Protein AF-A0A977KBR1-F1 (afdb_monomer_lite)

Secondary structure (DSSP, 8-state):
----BEEEE-SSSEEEESSS-EEES-SS--TTGGG-SEEE-SS---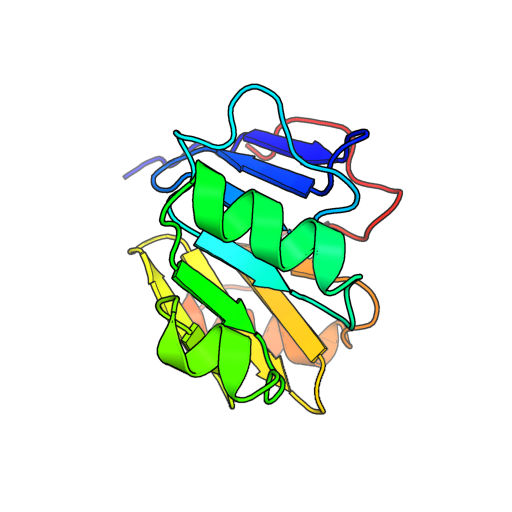HHHHHHHHHHH-PEEEESSPPPHHHHHHS-EEE-SSEEEEETTEEEEEETTEEEEEEEETTEEEEE-SS--HHHHHHHHHHHHSS--SEEE-TT--BS-B-

Radius of gyration: 14.27 Å; chains: 1; bounding box: 35×26×39 Å

Foldseek 3Di:
DAWWWDWDQDPQAIWIDTPFTEGEQGPAADPPLQRHQEYEYQADHDVVRVQVSCVNHLHEYEFCDDDDPVCVVPHHYDHAPAWDDPDPQWIWGHDPRGIKIWGAHPVGIEIEGAPDDQVVVQVVRCVNPVDGHPYYHYPPRGDGIDD

Sequence (147 aa):
MSTKWEVKEDKDGIRIRGSVDILVDPKRVPEDAYDLDFVVLTSRSDEKVLEKVLEASEATLITPSAVKRTIRKRYIVDTVEGIKGLSDDVWVIAKDGKLAIFLYTEEGPVAIADDFPEEMLEKASDYVYGEKLREVLKKGNIGGRVF

Organism: NCBI:txid940294

pLDDT: mean 89.18, std 9.86, range [49.0, 97.62]

Structure (mmCIF, N/CA/C/O backbone):
data_AF-A0A977KBR1-F1
#
_entry.id   AF-A0A977KBR1-F1
#
loop_
_atom_site.group_PDB
_atom_site.id
_atom_site.type_symbol
_atom_site.label_atom_id
_atom_site.label_alt_id
_atom_site.label_comp_id
_atom_site.label_asym_id
_atom_site.label_entity_id
_atom_site.label_seq_id
_atom_site.pdbx_PDB_ins_code
_atom_site.Cartn_x
_atom_site.Cartn_y
_atom_site.Cartn_z
_atom_site.occupancy
_atom_site.B_iso_or_equiv
_atom_site.auth_seq_id
_atom_site.auth_comp_id
_atom_site.auth_asym_id
_atom_site.auth_atom_id
_atom_site.pdbx_PDB_model_num
ATOM 1 N N . MET A 1 1 ? -3.848 -8.043 -19.197 1.00 49.00 1 MET A N 1
ATOM 2 C CA . MET A 1 1 ? -4.875 -7.019 -19.486 1.00 49.00 1 MET A CA 1
ATOM 3 C C . MET A 1 1 ? -4.241 -5.668 -19.185 1.00 49.00 1 MET A C 1
ATOM 5 O O . MET A 1 1 ? -3.275 -5.639 -18.443 1.00 49.00 1 MET A O 1
ATOM 9 N N . SER A 1 2 ? -4.707 -4.599 -19.823 1.00 51.84 2 SER A N 1
ATOM 10 C CA . SER A 1 2 ? -4.242 -3.222 -19.617 1.00 51.84 2 SER A CA 1
ATOM 11 C C . SER A 1 2 ? -4.875 -2.659 -18.345 1.00 51.84 2 SER A C 1
ATOM 13 O O . SER A 1 2 ? -6.079 -2.390 -18.361 1.00 51.84 2 SER A O 1
ATOM 15 N N . THR A 1 3 ? -4.125 -2.521 -17.251 1.00 67.38 3 THR A N 1
ATOM 16 C CA . THR A 1 3 ? -4.665 -1.946 -16.008 1.00 67.38 3 THR A CA 1
ATOM 17 C C . THR A 1 3 ? -4.153 -0.525 -15.853 1.00 67.38 3 THR A C 1
ATOM 19 O O . THR A 1 3 ? -2.961 -0.289 -15.685 1.00 67.38 3 THR A O 1
ATOM 22 N N . LYS A 1 4 ? -5.073 0.439 -15.948 1.00 80.25 4 LYS A N 1
ATOM 23 C CA . LYS A 1 4 ? -4.777 1.855 -15.718 1.00 80.25 4 LYS A CA 1
ATOM 24 C C . LYS A 1 4 ? -4.962 2.163 -14.245 1.00 80.25 4 LYS A C 1
ATOM 26 O O . LYS A 1 4 ? -6.042 1.915 -13.709 1.00 80.25 4 LYS A O 1
ATOM 31 N N . TRP A 1 5 ? -3.943 2.755 -13.637 1.00 89.56 5 TRP A N 1
ATOM 32 C CA . TRP A 1 5 ? -3.962 3.124 -12.231 1.00 89.56 5 TRP A CA 1
ATOM 33 C C . TRP A 1 5 ? -4.142 4.631 -12.063 1.00 89.56 5 TRP A C 1
ATOM 35 O O . TRP A 1 5 ? -3.393 5.454 -12.595 1.00 89.56 5 TRP A O 1
ATOM 45 N N . GLU A 1 6 ? -5.136 5.025 -11.275 1.00 90.50 6 GLU A N 1
ATOM 46 C CA . GLU A 1 6 ? -5.192 6.384 -10.751 1.00 90.50 6 GLU A CA 1
ATOM 47 C C . GLU A 1 6 ? -4.502 6.409 -9.390 1.00 90.50 6 GLU A C 1
ATOM 49 O O . GLU A 1 6 ? -5.044 5.906 -8.409 1.00 90.50 6 GLU A O 1
ATOM 54 N N . VAL A 1 7 ? -3.306 6.997 -9.335 1.00 91.25 7 VAL A N 1
ATOM 55 C CA . VAL A 1 7 ? -2.565 7.207 -8.088 1.00 91.25 7 VAL A CA 1
ATOM 56 C C . VAL A 1 7 ? -2.577 8.691 -7.752 1.00 91.25 7 VAL A C 1
ATOM 58 O O . VAL A 1 7 ? -2.192 9.533 -8.562 1.00 91.25 7 VAL A O 1
ATOM 61 N N . LYS A 1 8 ? -3.039 9.037 -6.554 1.00 90.62 8 LYS A N 1
ATOM 62 C CA . LYS A 1 8 ? -3.170 10.430 -6.131 1.00 90.62 8 LYS A CA 1
ATOM 63 C C . LYS A 1 8 ? -2.879 10.565 -4.651 1.00 90.62 8 LYS A C 1
ATOM 65 O O . LYS A 1 8 ? -3.568 9.969 -3.830 1.00 90.62 8 LYS A O 1
ATOM 70 N N . GLU A 1 9 ? -1.899 11.391 -4.300 1.00 90.06 9 GLU A N 1
ATOM 71 C CA . GLU A 1 9 ? -1.780 11.851 -2.922 1.00 90.06 9 GLU A CA 1
ATOM 72 C C . GLU A 1 9 ? -2.751 13.001 -2.687 1.00 90.06 9 GLU A C 1
ATOM 74 O O . GLU A 1 9 ? -2.837 13.965 -3.454 1.00 90.06 9 GLU A O 1
ATOM 79 N N . ASP A 1 10 ? -3.510 12.882 -1.611 1.00 89.00 10 ASP A N 1
ATOM 80 C CA . ASP A 1 10 ? -4.429 13.902 -1.186 1.00 89.00 10 ASP A CA 1
ATOM 81 C C . ASP A 1 10 ? -4.378 14.101 0.328 1.00 89.00 10 ASP A C 1
ATOM 83 O O . ASP A 1 10 ? -3.445 13.770 1.068 1.00 89.00 10 ASP A O 1
ATOM 87 N N . LYS A 1 11 ? -5.424 14.770 0.767 1.00 89.88 11 LYS A N 1
ATOM 88 C CA . LYS A 1 11 ? -5.638 15.248 2.103 1.00 89.88 11 LYS A CA 1
ATOM 89 C C . LYS A 1 11 ? -5.930 14.059 3.063 1.00 89.88 11 LYS A C 1
ATOM 91 O O . LYS A 1 11 ? -5.801 14.239 4.278 1.00 89.88 11 LYS A O 1
ATOM 96 N N . ASP A 1 12 ? -6.328 12.896 2.544 1.00 91.56 12 ASP A N 1
ATOM 97 C CA . ASP A 1 12 ? -6.708 11.674 3.261 1.00 91.56 12 ASP A CA 1
ATOM 98 C C . ASP A 1 12 ? -5.594 10.626 3.284 1.00 91.56 12 ASP A C 1
ATOM 100 O O . ASP A 1 12 ? -5.540 9.853 4.234 1.00 91.56 12 ASP A O 1
ATOM 104 N N . GLY A 1 13 ? -4.689 10.622 2.307 1.00 92.31 13 GLY A N 1
ATOM 105 C CA . GLY A 1 13 ? -3.579 9.669 2.191 1.00 92.31 13 GLY A CA 1
ATOM 106 C C . GLY A 1 13 ? -3.102 9.580 0.742 1.00 92.31 13 GLY A C 1
ATOM 107 O O . GLY A 1 13 ? -3.233 10.549 -0.002 1.00 92.31 13 GLY A O 1
ATOM 108 N N . ILE A 1 14 ? -2.569 8.430 0.323 1.00 93.00 14 ILE A N 1
ATOM 109 C CA . ILE A 1 14 ? -2.415 8.129 -1.111 1.00 93.00 14 ILE A CA 1
ATOM 110 C C . ILE A 1 14 ? -3.552 7.205 -1.523 1.00 93.00 14 ILE A C 1
ATOM 112 O O . ILE A 1 14 ? -3.732 6.138 -0.939 1.00 93.00 14 ILE A O 1
ATOM 116 N N . ARG A 1 15 ? -4.309 7.612 -2.535 1.00 93.56 15 ARG A N 1
ATOM 117 C CA . ARG A 1 15 ? -5.331 6.798 -3.184 1.00 93.56 15 ARG A CA 1
ATOM 118 C C . ARG A 1 15 ? -4.744 6.111 -4.396 1.00 93.56 15 ARG A C 1
ATOM 120 O O . ARG A 1 15 ? -4.084 6.764 -5.200 1.00 93.56 15 ARG A O 1
ATOM 127 N N . ILE A 1 16 ? -5.017 4.822 -4.518 1.00 93.62 16 ILE A N 1
ATOM 128 C CA . ILE A 1 16 ? -4.728 4.023 -5.703 1.00 93.62 16 ILE A CA 1
ATOM 129 C C . ILE A 1 16 ? -6.057 3.408 -6.125 1.00 93.62 16 ILE A C 1
ATOM 131 O O . ILE A 1 16 ? -6.676 2.719 -5.317 1.00 93.62 16 ILE A O 1
ATOM 135 N N . ARG A 1 17 ? -6.500 3.683 -7.352 1.00 92.50 17 ARG A N 1
ATOM 136 C CA . ARG A 1 17 ? -7.722 3.107 -7.929 1.00 92.50 17 ARG A CA 1
ATOM 137 C C . ARG A 1 17 ? -7.418 2.371 -9.218 1.00 92.50 17 ARG A C 1
ATOM 139 O O . ARG A 1 17 ? -6.690 2.899 -10.064 1.00 92.50 17 ARG A O 1
ATOM 146 N N . GLY A 1 18 ? -7.993 1.186 -9.371 1.00 91.00 18 GLY A N 1
ATOM 147 C CA . GLY A 1 18 ? -7.780 0.329 -10.535 1.00 91.00 18 GLY A CA 1
ATOM 148 C C . GLY A 1 18 ? -8.541 -0.983 -10.406 1.00 91.00 18 GLY A C 1
ATOM 149 O O . GLY A 1 18 ? -9.762 -0.973 -10.300 1.00 91.00 18 GLY A O 1
ATOM 150 N N . SER A 1 19 ? -7.830 -2.115 -10.441 1.00 89.38 19 SER A N 1
ATOM 151 C CA . SER A 1 19 ? -8.452 -3.430 -10.214 1.00 89.38 19 SER A CA 1
ATOM 152 C C . SER A 1 19 ? -8.873 -3.652 -8.760 1.00 89.38 19 SER A C 1
ATOM 154 O O . SER A 1 19 ? -9.741 -4.482 -8.504 1.00 89.38 19 SER A O 1
ATOM 156 N N . VAL A 1 20 ? -8.260 -2.906 -7.840 1.00 93.62 20 VAL A N 1
ATOM 157 C CA . VAL A 1 20 ? -8.611 -2.804 -6.422 1.00 93.62 20 VAL A CA 1
ATOM 158 C C . VAL A 1 20 ? -8.422 -1.358 -5.968 1.00 93.62 20 VAL A C 1
ATOM 160 O O . VAL A 1 20 ? -7.564 -0.645 -6.502 1.00 93.62 20 VAL A O 1
ATOM 163 N N . ASP A 1 21 ? -9.184 -0.942 -4.965 1.00 94.88 21 ASP A N 1
ATOM 164 C CA . ASP A 1 21 ? -9.135 0.398 -4.393 1.00 94.88 21 ASP A CA 1
ATOM 165 C C . ASP A 1 21 ? -8.385 0.390 -3.056 1.00 94.88 21 ASP A C 1
ATOM 167 O O . ASP A 1 21 ? -8.739 -0.300 -2.094 1.00 94.88 21 ASP A O 1
ATOM 171 N N . ILE A 1 22 ? -7.305 1.172 -2.994 1.00 96.00 22 ILE A N 1
ATOM 172 C CA . ILE A 1 22 ? -6.355 1.166 -1.881 1.00 96.00 22 ILE A CA 1
ATOM 173 C C . ILE A 1 22 ? -6.208 2.570 -1.305 1.00 96.00 22 ILE A C 1
ATOM 175 O O . ILE A 1 22 ? -5.975 3.545 -2.028 1.00 96.00 22 ILE A O 1
ATOM 179 N N . LEU A 1 23 ? -6.266 2.662 0.023 1.00 96.06 23 LEU A N 1
ATOM 180 C CA . LEU A 1 23 ? -5.846 3.845 0.768 1.00 96.06 23 LEU A CA 1
ATOM 181 C C . LEU A 1 23 ? -4.553 3.561 1.528 1.00 96.06 23 LEU A C 1
ATOM 183 O O . LEU A 1 23 ? -4.508 2.720 2.426 1.00 96.06 23 LEU A O 1
ATOM 187 N N . VAL A 1 24 ? -3.507 4.304 1.189 1.00 94.44 24 VAL A N 1
ATOM 188 C CA . VAL A 1 24 ? -2.184 4.191 1.798 1.00 94.44 24 VAL A CA 1
ATOM 189 C C . VAL A 1 24 ? -1.991 5.282 2.847 1.00 94.44 24 VAL A C 1
ATOM 191 O O . VAL A 1 24 ? -2.194 6.465 2.565 1.00 94.44 24 VAL A O 1
ATOM 194 N N . ASP A 1 25 ? -1.574 4.870 4.044 1.00 92.75 25 ASP A N 1
ATOM 195 C CA . ASP A 1 25 ? -1.290 5.704 5.218 1.00 92.75 25 ASP A CA 1
ATOM 196 C C . ASP A 1 25 ? -2.354 6.781 5.476 1.00 92.75 25 ASP A C 1
ATOM 198 O O . ASP A 1 25 ? -2.089 7.980 5.315 1.00 92.75 25 ASP A O 1
ATOM 202 N N . PRO A 1 26 ? -3.567 6.368 5.896 1.00 94.25 26 PRO A N 1
ATOM 203 C CA . PRO A 1 26 ? -4.675 7.282 6.110 1.00 94.25 26 PRO A CA 1
ATOM 204 C C . PRO A 1 26 ? -4.332 8.353 7.154 1.00 94.25 26 PRO A C 1
ATOM 206 O O . PRO A 1 26 ? -3.929 8.053 8.281 1.00 94.25 26 PRO A O 1
ATOM 209 N N . LYS A 1 27 ? -4.538 9.616 6.774 1.00 93.19 27 LYS A N 1
ATOM 210 C CA . LYS A 1 27 ? -4.365 10.826 7.593 1.00 93.19 27 LYS A CA 1
ATOM 211 C C . LYS A 1 27 ? -5.700 11.341 8.149 1.00 93.19 27 LYS A C 1
ATOM 213 O O . LYS A 1 27 ? -5.714 12.031 9.167 1.00 93.19 27 LYS A O 1
ATOM 218 N N . ARG A 1 28 ? -6.828 10.997 7.513 1.00 94.00 28 ARG A N 1
ATOM 219 C CA . ARG A 1 28 ? -8.194 11.212 8.026 1.00 94.00 28 ARG A CA 1
ATOM 220 C C . ARG A 1 28 ? -9.145 10.134 7.496 1.00 94.00 28 ARG A C 1
ATOM 222 O O . ARG A 1 28 ? -8.750 9.318 6.675 1.00 94.00 28 ARG A O 1
ATOM 229 N N . VAL A 1 29 ? -10.398 10.171 7.951 1.00 92.75 29 VAL A N 1
ATOM 230 C CA . VAL A 1 29 ? -11.474 9.340 7.393 1.00 92.75 29 VAL A CA 1
ATOM 231 C C . VAL A 1 29 ? -11.994 9.992 6.113 1.00 92.75 29 VAL A C 1
ATOM 233 O O . VAL A 1 29 ? -12.475 11.128 6.193 1.00 92.75 29 VAL A O 1
ATOM 236 N N . PRO A 1 30 ? -11.884 9.326 4.958 1.00 90.94 30 PRO A N 1
ATOM 237 C CA . PRO A 1 30 ? -12.426 9.862 3.727 1.00 90.94 30 PRO A CA 1
ATOM 238 C C . PRO A 1 30 ? -13.951 9.776 3.666 1.00 90.94 30 PRO A C 1
ATOM 240 O O . PRO A 1 30 ? -14.567 8.939 4.323 1.00 90.94 30 PRO A O 1
ATOM 243 N N . GLU A 1 31 ? -14.558 10.638 2.851 1.00 88.44 31 GLU A N 1
ATOM 244 C CA . GLU A 1 31 ? -16.016 10.674 2.650 1.00 88.44 31 GLU A CA 1
ATOM 245 C C . GLU A 1 31 ? -16.531 9.430 1.903 1.00 88.44 31 GLU A C 1
ATOM 247 O O . GLU A 1 31 ? -17.654 8.990 2.129 1.00 88.44 31 GLU A O 1
ATOM 252 N N . ASP A 1 32 ? -15.683 8.834 1.067 1.00 87.12 32 ASP A N 1
ATOM 253 C CA . ASP A 1 32 ? -15.919 7.633 0.262 1.00 87.12 32 ASP A CA 1
ATOM 254 C C . ASP A 1 32 ? -15.131 6.422 0.794 1.00 87.12 32 ASP A C 1
ATOM 256 O O . ASP A 1 32 ? -14.567 5.633 0.041 1.00 87.12 32 ASP A O 1
ATOM 260 N N . ALA A 1 33 ? -15.040 6.284 2.121 1.00 86.31 33 ALA A N 1
ATOM 261 C CA . ALA A 1 33 ? -14.329 5.162 2.737 1.00 86.31 33 ALA A CA 1
ATOM 262 C C . ALA A 1 33 ? -14.914 3.790 2.357 1.00 86.31 33 ALA A C 1
ATOM 264 O O . ALA A 1 33 ? -14.178 2.815 2.348 1.00 86.31 33 ALA A O 1
ATOM 265 N N . TYR A 1 34 ? -16.206 3.720 2.033 1.00 86.88 34 TYR A N 1
ATOM 266 C CA . TYR A 1 34 ? -16.933 2.477 1.762 1.00 86.88 34 TYR A CA 1
ATOM 267 C C . TYR A 1 34 ? -16.484 1.734 0.492 1.00 86.88 34 TYR A C 1
ATOM 269 O O . TYR A 1 34 ? -16.801 0.559 0.355 1.00 86.88 34 TYR A O 1
ATOM 277 N N . ASP A 1 35 ? -15.744 2.386 -0.409 1.00 90.44 35 ASP A N 1
ATOM 278 C CA . ASP A 1 35 ? -15.279 1.790 -1.671 1.00 90.44 35 ASP A CA 1
ATOM 279 C C . ASP A 1 35 ? -13.875 1.155 -1.566 1.00 90.44 35 ASP A C 1
ATOM 281 O O . ASP A 1 35 ? -13.274 0.810 -2.574 1.00 90.44 35 ASP A O 1
ATOM 285 N N . LEU A 1 36 ? -13.293 1.039 -0.367 1.00 95.62 36 LEU A N 1
ATOM 286 C CA . LEU A 1 36 ? -11.919 0.552 -0.199 1.00 95.62 36 LEU A CA 1
ATOM 287 C C . LEU A 1 36 ? -11.844 -0.972 -0.039 1.00 95.62 36 LEU A C 1
ATOM 289 O O . LEU A 1 36 ? -12.398 -1.522 0.908 1.00 95.62 36 LEU A O 1
ATOM 293 N N . ASP A 1 37 ? -11.029 -1.630 -0.865 1.00 96.62 37 ASP A N 1
ATOM 294 C CA . ASP A 1 37 ? -10.669 -3.043 -0.686 1.00 96.62 37 ASP A CA 1
ATOM 295 C C . ASP A 1 37 ? -9.570 -3.205 0.374 1.00 96.62 37 ASP A C 1
ATOM 297 O O . ASP A 1 37 ? -9.611 -4.094 1.237 1.00 96.62 37 ASP A O 1
ATOM 301 N N . PHE A 1 38 ? -8.571 -2.316 0.324 1.00 97.62 38 PHE A N 1
ATOM 302 C CA . PHE A 1 38 ? -7.391 -2.383 1.179 1.00 97.62 38 PHE A CA 1
ATOM 303 C C . PHE A 1 38 ? -7.052 -1.041 1.824 1.00 97.62 38 PHE A C 1
ATOM 305 O O . PHE A 1 38 ? -7.056 0.022 1.200 1.00 97.62 38 PHE A O 1
ATOM 312 N N . VAL A 1 39 ? -6.628 -1.114 3.082 1.00 96.94 39 VAL A N 1
ATOM 313 C CA . VAL A 1 39 ? -5.910 -0.029 3.753 1.00 96.94 39 VAL A CA 1
ATOM 314 C C . VAL A 1 39 ? -4.483 -0.495 3.973 1.00 96.94 39 VAL A C 1
ATOM 316 O O . VAL A 1 39 ? -4.255 -1.490 4.657 1.00 96.94 39 VAL A O 1
ATOM 319 N N . VAL A 1 40 ? -3.512 0.213 3.405 1.00 95.75 40 VAL A N 1
ATOM 320 C CA . VAL A 1 40 ? -2.095 -0.155 3.488 1.00 95.75 40 VAL A CA 1
ATOM 321 C C . VAL A 1 40 ? -1.357 0.832 4.379 1.00 95.75 40 VAL A C 1
ATOM 323 O O . VAL A 1 40 ? -1.467 2.044 4.211 1.00 95.75 40 VAL A O 1
ATOM 326 N N . LEU A 1 41 ? -0.563 0.321 5.313 1.00 92.31 41 LEU A N 1
ATOM 327 C CA . LEU A 1 41 ? 0.349 1.133 6.113 1.00 92.31 41 LEU A CA 1
ATOM 328 C C . LEU A 1 41 ? 1.781 0.922 5.631 1.00 92.31 41 LEU A C 1
ATOM 330 O O . LEU A 1 41 ? 2.324 -0.168 5.818 1.00 92.31 41 LEU A O 1
ATOM 334 N N . THR A 1 42 ? 2.413 1.943 5.044 1.00 86.88 42 THR A N 1
ATOM 335 C CA . THR A 1 42 ? 3.849 1.869 4.714 1.00 86.88 42 THR A CA 1
ATOM 336 C C . THR A 1 42 ? 4.722 2.218 5.911 1.00 86.88 42 THR A C 1
ATOM 338 O O . THR A 1 42 ? 5.908 1.882 5.930 1.00 86.88 42 THR A O 1
ATOM 341 N N . SER A 1 43 ? 4.149 2.895 6.909 1.00 76.31 43 SER A N 1
ATOM 342 C CA . SER A 1 43 ? 4.798 3.224 8.175 1.00 76.31 43 SER A CA 1
ATOM 343 C C . SER A 1 43 ? 3.777 3.296 9.321 1.00 76.31 43 SER A C 1
ATOM 345 O O . SER A 1 43 ? 2.664 2.777 9.236 1.00 76.31 43 SER A O 1
ATOM 347 N N . ARG A 1 44 ? 4.168 3.867 10.466 1.00 77.31 44 ARG A N 1
ATOM 348 C CA . ARG A 1 44 ? 3.299 3.954 11.646 1.00 77.31 44 ARG A CA 1
ATOM 349 C C . ARG A 1 44 ? 2.204 5.009 11.424 1.00 77.31 44 ARG A C 1
ATOM 351 O O . ARG A 1 44 ? 2.519 6.147 11.099 1.00 77.31 44 ARG A O 1
ATOM 358 N N . SER A 1 45 ? 0.945 4.646 11.669 1.00 81.56 45 SER A N 1
ATOM 359 C CA . SER A 1 45 ? -0.236 5.512 11.498 1.00 81.56 45 SER A CA 1
ATOM 360 C C . SER A 1 45 ? -0.901 5.883 12.837 1.00 81.56 45 SER A C 1
ATOM 362 O O . SER A 1 45 ? -0.641 5.253 13.868 1.00 81.56 45 SER A O 1
ATOM 364 N N . ASP A 1 46 ? -1.751 6.918 12.825 1.00 87.50 46 ASP A N 1
ATOM 365 C CA . ASP A 1 46 ? -2.664 7.240 13.926 1.00 87.50 46 ASP A CA 1
ATOM 366 C C . ASP A 1 46 ? -3.770 6.177 14.012 1.00 87.50 46 ASP A C 1
ATOM 368 O O . ASP A 1 46 ? -4.661 6.084 13.166 1.00 87.50 46 ASP A O 1
ATOM 372 N N . GLU A 1 47 ? -3.734 5.388 15.083 1.00 88.75 47 GLU A N 1
ATOM 373 C CA . GLU A 1 47 ? -4.673 4.291 15.308 1.00 88.75 47 GLU A CA 1
ATOM 374 C C . GLU A 1 47 ? -6.142 4.728 15.359 1.00 88.75 47 GLU A C 1
ATOM 376 O O . GLU A 1 47 ? -7.007 3.941 14.986 1.00 88.75 47 GLU A O 1
ATOM 381 N N . LYS A 1 48 ? -6.450 5.958 15.798 1.00 91.94 48 LYS A N 1
ATOM 382 C CA . LYS A 1 48 ? -7.840 6.441 15.838 1.00 91.94 48 LYS A CA 1
ATOM 383 C C . LYS A 1 48 ? -8.383 6.695 14.441 1.00 91.94 48 LYS A C 1
ATOM 385 O O . LYS A 1 48 ? -9.566 6.470 14.199 1.00 91.94 48 LYS A O 1
ATOM 390 N N . VAL A 1 49 ? -7.543 7.214 13.548 1.00 93.94 49 VAL A N 1
ATOM 391 C CA . VAL A 1 49 ? -7.914 7.415 12.145 1.00 93.94 49 VAL A CA 1
ATOM 392 C C . VAL A 1 49 ? -8.061 6.059 11.473 1.00 93.94 49 VAL A C 1
ATOM 394 O O . VAL A 1 49 ? -9.094 5.800 10.864 1.00 93.94 49 VAL A O 1
ATOM 397 N N . LEU A 1 50 ? -7.074 5.183 11.659 1.00 94.75 50 LEU A N 1
ATOM 398 C CA . LEU A 1 50 ? -7.080 3.834 11.110 1.00 94.75 50 LEU A CA 1
ATOM 399 C C . LEU A 1 50 ? -8.338 3.050 11.505 1.00 94.75 50 LEU A C 1
ATOM 401 O O . LEU A 1 50 ? -9.000 2.500 10.634 1.00 94.75 50 LEU A O 1
ATOM 405 N N . GLU A 1 51 ? -8.693 3.026 12.794 1.00 94.94 51 GLU A N 1
ATOM 406 C CA . GLU A 1 51 ? -9.870 2.293 13.279 1.00 94.94 51 GLU A CA 1
ATOM 407 C C . GLU A 1 51 ? -11.162 2.800 12.625 1.00 94.94 51 GLU A C 1
ATOM 409 O O . GLU A 1 51 ? -11.963 1.997 12.161 1.00 94.94 51 GLU A O 1
ATOM 414 N N . LYS A 1 52 ? -11.329 4.122 12.496 1.00 95.19 52 LYS A N 1
ATOM 415 C CA . LYS A 1 52 ? -12.510 4.705 11.842 1.00 95.19 52 LYS A CA 1
ATOM 416 C C . LYS A 1 52 ? -12.570 4.430 10.342 1.00 95.19 52 LYS A C 1
ATOM 418 O O . LYS A 1 52 ? -13.657 4.246 9.808 1.00 95.19 52 LYS A O 1
ATOM 423 N N . VAL A 1 53 ? -11.426 4.434 9.655 1.00 96.06 53 VAL A N 1
ATOM 424 C CA . VAL A 1 53 ? -11.370 4.081 8.229 1.00 96.06 53 VAL A CA 1
ATOM 425 C C . VAL A 1 53 ? -11.767 2.621 8.045 1.00 96.06 53 VAL A C 1
ATOM 427 O O . VAL A 1 53 ? -12.613 2.335 7.206 1.00 96.06 53 VAL A O 1
ATOM 430 N N . LEU A 1 54 ? -11.210 1.707 8.844 1.00 96.19 54 LEU A N 1
ATOM 431 C CA . LEU A 1 54 ? -11.535 0.279 8.770 1.00 96.19 54 LEU A CA 1
ATOM 432 C C . LEU A 1 54 ? -12.996 -0.004 9.136 1.00 96.19 54 LEU A C 1
ATOM 434 O O . LEU A 1 54 ? -13.626 -0.850 8.516 1.00 96.19 54 LEU A O 1
ATOM 438 N N . GLU A 1 55 ? -13.552 0.721 10.107 1.00 95.25 55 GLU A N 1
ATOM 439 C CA . GLU A 1 55 ? -14.974 0.635 10.461 1.00 95.25 55 GLU A CA 1
ATOM 440 C C . GLU A 1 55 ? -15.890 1.098 9.324 1.00 95.25 55 GLU A C 1
ATOM 442 O O . GLU A 1 55 ? -16.919 0.477 9.090 1.00 95.25 55 GLU A O 1
ATOM 447 N N . ALA A 1 56 ? -15.525 2.167 8.614 1.00 94.69 56 ALA A N 1
ATOM 448 C CA . ALA A 1 56 ? -16.340 2.709 7.529 1.00 94.69 56 ALA A CA 1
ATOM 449 C C . ALA A 1 56 ? -16.203 1.940 6.204 1.00 94.69 56 ALA A C 1
ATOM 451 O O . ALA A 1 56 ? -17.118 1.985 5.387 1.00 94.69 56 ALA A O 1
ATOM 452 N N . SER A 1 57 ? -15.055 1.297 5.978 1.00 95.50 57 SER A N 1
ATOM 453 C CA . SER A 1 57 ? -14.724 0.617 4.718 1.00 95.50 57 SER A CA 1
ATOM 454 C C . SER A 1 57 ? -14.947 -0.889 4.734 1.00 95.50 57 SER A C 1
ATOM 456 O O . SER A 1 57 ? -15.109 -1.481 3.679 1.00 95.50 57 SER A O 1
ATOM 458 N N . GLU A 1 58 ? -14.866 -1.522 5.908 1.00 93.00 58 GLU A N 1
ATOM 459 C CA . GLU A 1 58 ? -14.695 -2.978 6.038 1.00 93.00 58 GLU A CA 1
ATOM 460 C C . GLU A 1 58 ? -13.458 -3.533 5.290 1.00 93.00 58 GLU A C 1
ATOM 462 O O . GLU A 1 58 ? -13.309 -4.746 5.132 1.00 93.00 58 GLU A O 1
ATOM 467 N N . ALA A 1 59 ? -12.529 -2.656 4.889 1.00 96.69 59 ALA A N 1
ATOM 468 C CA . ALA A 1 59 ? -11.336 -3.004 4.129 1.00 96.69 59 ALA A CA 1
ATOM 469 C C . ALA A 1 59 ? -10.387 -3.921 4.912 1.00 96.69 59 ALA A C 1
ATOM 471 O O . ALA A 1 59 ? -10.295 -3.885 6.147 1.00 96.69 59 ALA A O 1
ATOM 472 N N . THR A 1 60 ? -9.578 -4.683 4.177 1.00 97.19 60 THR A N 1
ATOM 473 C CA . THR A 1 60 ? -8.485 -5.451 4.781 1.00 97.19 60 THR A CA 1
ATOM 474 C C . THR A 1 60 ? -7.294 -4.541 5.074 1.00 97.19 60 THR A C 1
ATOM 476 O O . THR A 1 60 ? -6.776 -3.853 4.193 1.00 97.19 60 THR A O 1
ATOM 479 N N . LEU A 1 61 ? -6.813 -4.561 6.319 1.00 97.25 61 LEU A N 1
ATOM 480 C CA . LEU A 1 61 ? -5.601 -3.846 6.711 1.00 97.25 61 LEU A CA 1
ATOM 481 C C . LEU A 1 61 ? -4.352 -4.641 6.318 1.00 97.25 61 LEU A C 1
ATOM 483 O O . LEU A 1 61 ? -4.116 -5.716 6.865 1.00 97.25 61 LEU A O 1
ATOM 487 N N . ILE A 1 62 ? -3.502 -4.066 5.474 1.00 96.75 62 ILE A N 1
ATOM 488 C CA . ILE A 1 62 ? -2.186 -4.594 5.103 1.00 96.75 62 ILE A CA 1
ATOM 489 C C . ILE A 1 62 ? -1.098 -3.784 5.809 1.00 96.75 62 ILE A C 1
A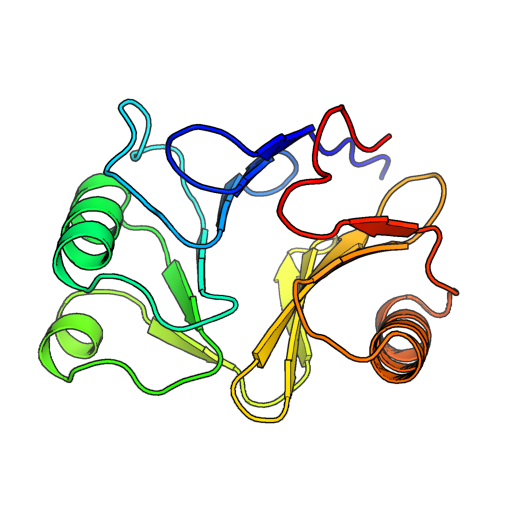TOM 491 O O . ILE A 1 62 ? -1.042 -2.556 5.705 1.00 96.75 62 ILE A O 1
ATOM 495 N N . THR A 1 63 ? -0.207 -4.446 6.544 1.00 94.56 63 THR A N 1
ATOM 496 C CA . THR A 1 63 ? 0.820 -3.742 7.326 1.00 94.56 63 THR A CA 1
ATOM 497 C C . THR A 1 63 ? 2.088 -4.578 7.524 1.00 94.56 63 THR A C 1
ATOM 499 O O . THR A 1 63 ? 1.993 -5.789 7.713 1.00 94.56 63 THR A O 1
ATOM 502 N N . PRO A 1 64 ? 3.288 -3.965 7.542 1.00 90.81 64 PRO A N 1
ATOM 503 C CA . PRO A 1 64 ? 4.535 -4.668 7.847 1.00 90.81 64 PRO A CA 1
ATOM 504 C C . PRO A 1 64 ? 4.743 -4.901 9.351 1.00 90.81 64 PRO A C 1
ATOM 506 O O . PRO A 1 64 ? 5.782 -5.411 9.762 1.00 90.81 64 PRO A O 1
ATOM 509 N N . SER A 1 65 ? 3.824 -4.440 10.206 1.00 87.31 65 SER A N 1
ATOM 510 C CA . SER A 1 65 ? 4.008 -4.408 11.658 1.00 87.31 65 SER A CA 1
ATOM 511 C C . SER A 1 65 ? 2.809 -4.974 12.406 1.00 87.31 65 SER A C 1
ATOM 513 O O . SER A 1 65 ? 1.661 -4.867 11.982 1.00 87.31 65 SER A O 1
ATOM 515 N N . ALA A 1 66 ? 3.062 -5.543 13.584 1.00 83.81 66 ALA A N 1
ATOM 516 C CA . ALA A 1 66 ? 1.985 -5.958 14.469 1.00 83.81 66 ALA A CA 1
ATOM 517 C C . ALA A 1 66 ? 1.166 -4.741 14.935 1.00 83.81 66 ALA A C 1
ATOM 519 O O . ALA A 1 66 ? 1.716 -3.758 15.432 1.00 83.81 66 ALA A O 1
ATOM 520 N N . VAL A 1 67 ? -0.160 -4.837 14.834 1.00 85.88 67 VAL A N 1
ATOM 521 C CA . VAL A 1 67 ? -1.096 -3.828 15.356 1.00 85.88 67 VAL A CA 1
ATOM 522 C C . VAL A 1 67 ? -1.707 -4.275 16.681 1.00 85.88 67 VAL A C 1
ATOM 524 O O . VAL A 1 67 ? -1.637 -5.449 17.064 1.00 85.88 67 VAL A O 1
ATOM 527 N N . LYS A 1 68 ? -2.327 -3.334 17.405 1.00 87.31 68 LYS A N 1
ATOM 528 C CA . LYS A 1 68 ? -2.970 -3.620 18.692 1.00 87.31 68 LYS A CA 1
ATOM 529 C C . LYS A 1 68 ? -3.971 -4.768 18.586 1.00 87.31 68 LYS A C 1
ATOM 531 O O . LYS A 1 68 ? -4.730 -4.890 17.625 1.00 87.31 68 LYS A O 1
ATOM 536 N N . ARG A 1 69 ? -4.040 -5.561 19.660 1.00 87.81 69 ARG A N 1
ATOM 537 C CA . ARG A 1 69 ? -4.956 -6.707 19.781 1.00 87.81 69 ARG A CA 1
ATOM 538 C C . ARG A 1 69 ? -6.418 -6.331 19.525 1.00 87.81 69 ARG A C 1
ATOM 540 O O . ARG A 1 69 ? -7.156 -7.160 19.012 1.00 87.81 69 ARG A O 1
ATOM 547 N N . THR A 1 70 ? -6.835 -5.116 19.882 1.00 89.94 70 THR A N 1
ATOM 548 C CA . THR A 1 70 ? -8.200 -4.626 19.639 1.00 89.94 70 THR A CA 1
ATOM 549 C C . THR A 1 70 ? -8.513 -4.538 18.148 1.00 89.94 70 THR A C 1
ATOM 551 O O . THR A 1 70 ? -9.539 -5.064 17.734 1.00 89.94 70 THR A O 1
ATOM 554 N N . ILE A 1 71 ? -7.602 -3.976 17.345 1.00 90.50 71 ILE A N 1
ATOM 555 C CA . ILE A 1 71 ? -7.755 -3.872 15.886 1.00 90.50 71 ILE A CA 1
ATOM 556 C C . ILE A 1 71 ? -7.781 -5.277 15.273 1.00 90.50 71 ILE A C 1
ATOM 558 O O . ILE A 1 71 ? -8.736 -5.629 14.591 1.00 90.50 71 ILE A O 1
ATOM 562 N N . ARG A 1 72 ? -6.814 -6.137 15.628 1.00 90.44 72 ARG A N 1
ATOM 563 C CA . ARG A 1 72 ? -6.747 -7.532 15.139 1.00 90.44 72 ARG A CA 1
ATOM 564 C C . ARG A 1 72 ? -7.978 -8.385 15.452 1.00 90.44 72 ARG A C 1
ATOM 566 O O . ARG A 1 72 ? -8.196 -9.392 14.797 1.00 90.44 72 ARG A O 1
ATOM 573 N N . LYS A 1 73 ? -8.726 -8.057 16.509 1.00 92.12 73 LYS A N 1
ATOM 574 C CA . LYS A 1 73 ? -9.940 -8.794 16.892 1.00 92.12 73 LYS A CA 1
ATOM 575 C C . LYS A 1 73 ? -11.190 -8.319 16.158 1.00 92.12 73 LYS A C 1
ATOM 577 O O . LYS A 1 73 ? -12.169 -9.056 16.150 1.00 92.12 73 LYS A O 1
ATOM 582 N N . ARG A 1 74 ? -11.187 -7.081 15.663 1.00 94.56 74 ARG A N 1
ATOM 583 C CA . ARG A 1 74 ? -12.360 -6.418 15.080 1.00 94.56 74 ARG A CA 1
ATOM 584 C C . ARG A 1 74 ? -12.318 -6.380 13.559 1.00 94.56 74 ARG A C 1
ATOM 586 O O . ARG A 1 74 ? -13.372 -6.448 12.948 1.00 94.56 74 ARG A O 1
ATOM 593 N N . TYR A 1 75 ? -11.125 -6.297 12.980 1.00 95.88 75 TYR A N 1
ATOM 594 C CA . TYR A 1 75 ? -10.921 -6.107 11.547 1.00 95.88 75 TYR A CA 1
ATOM 595 C C . TYR A 1 75 ? -10.038 -7.209 10.970 1.00 95.88 75 TYR A C 1
ATOM 597 O O . TYR A 1 75 ? -9.265 -7.847 11.693 1.00 95.88 75 TYR A O 1
ATOM 605 N N . ILE A 1 76 ? -10.126 -7.401 9.655 1.00 95.75 76 ILE A N 1
ATOM 606 C CA . ILE A 1 76 ? -9.227 -8.288 8.921 1.00 95.75 76 ILE A CA 1
ATOM 607 C C . ILE A 1 76 ? -7.868 -7.590 8.833 1.00 95.75 76 ILE A C 1
ATOM 609 O O . ILE A 1 76 ? -7.749 -6.497 8.285 1.00 95.75 76 ILE A O 1
ATOM 613 N N . VAL A 1 77 ? -6.844 -8.208 9.423 1.00 95.38 77 VAL A N 1
ATOM 614 C CA . VAL A 1 77 ? -5.480 -7.674 9.441 1.00 95.38 77 VAL A CA 1
ATOM 615 C C . VAL A 1 77 ? -4.520 -8.702 8.874 1.00 95.38 77 VAL A C 1
ATOM 617 O O . VAL A 1 77 ? -4.384 -9.799 9.414 1.00 95.38 77 VAL A O 1
ATOM 620 N N . ASP A 1 78 ? -3.789 -8.287 7.852 1.00 95.19 78 ASP A N 1
ATOM 621 C CA . ASP A 1 78 ? -2.751 -9.047 7.187 1.00 95.19 78 ASP A CA 1
ATOM 622 C C . ASP A 1 78 ? -1.382 -8.435 7.492 1.00 95.19 78 ASP A C 1
ATOM 624 O O . ASP A 1 78 ? -1.052 -7.321 7.072 1.00 95.19 78 ASP A O 1
ATOM 628 N N . THR A 1 79 ? -0.591 -9.141 8.298 1.00 93.44 79 THR A N 1
ATOM 629 C CA . THR A 1 79 ? 0.773 -8.712 8.617 1.00 93.44 79 THR A CA 1
ATOM 630 C C . THR A 1 79 ? 1.736 -9.335 7.615 1.00 93.44 79 THR A C 1
ATOM 632 O O . THR A 1 79 ? 1.880 -10.554 7.575 1.00 93.44 79 THR A O 1
ATOM 635 N N . VAL A 1 80 ? 2.389 -8.497 6.813 1.00 93.31 80 VAL A N 1
ATOM 636 C CA . VAL A 1 80 ? 3.283 -8.920 5.730 1.00 93.31 80 VAL A CA 1
ATOM 637 C C . VAL A 1 80 ? 4.728 -8.934 6.232 1.00 93.31 80 VAL A C 1
ATOM 639 O O . VAL A 1 80 ? 5.203 -7.939 6.771 1.00 93.31 80 VAL A O 1
ATOM 642 N N . GLU A 1 81 ? 5.439 -10.047 6.035 1.00 89.81 81 GLU A N 1
ATOM 643 C CA . GLU A 1 81 ? 6.858 -10.210 6.423 1.00 89.81 81 GLU A CA 1
ATOM 644 C C . GLU A 1 81 ? 7.810 -10.345 5.215 1.00 89.81 81 GLU A C 1
ATOM 646 O O . GLU A 1 81 ? 9.024 -10.464 5.376 1.00 89.81 81 GLU A O 1
ATOM 651 N N . GLY A 1 82 ? 7.265 -10.325 3.997 1.00 92.56 82 GLY A N 1
ATOM 652 C CA . GLY A 1 82 ? 7.998 -10.512 2.746 1.00 92.56 82 GLY A CA 1
ATOM 653 C C . GLY A 1 82 ? 7.195 -9.992 1.559 1.00 92.56 82 GLY A C 1
ATOM 654 O O . GLY A 1 82 ? 6.660 -8.892 1.629 1.00 92.56 82 GLY A O 1
ATOM 655 N N . ILE A 1 83 ? 7.097 -10.768 0.481 1.00 94.44 83 ILE A N 1
ATOM 656 C CA . ILE A 1 83 ? 6.349 -10.395 -0.729 1.00 94.44 83 ILE A CA 1
ATOM 657 C C . ILE A 1 83 ? 4.966 -11.048 -0.710 1.00 94.44 83 ILE A C 1
ATOM 659 O O . ILE A 1 83 ? 4.844 -12.230 -0.383 1.00 94.44 83 ILE A O 1
ATOM 663 N N . LYS A 1 84 ? 3.930 -10.290 -1.075 1.00 95.56 84 LYS A N 1
ATOM 664 C CA . LYS A 1 84 ? 2.549 -10.772 -1.134 1.00 95.56 84 LYS A CA 1
ATOM 665 C C . LYS A 1 84 ? 1.765 -10.102 -2.259 1.00 95.56 84 LYS A C 1
ATOM 667 O O . LYS A 1 84 ? 1.790 -8.882 -2.371 1.00 95.56 84 LYS A O 1
ATOM 672 N N . GLY A 1 85 ? 1.041 -10.897 -3.043 1.00 95.81 85 GLY A N 1
ATOM 673 C CA . GLY A 1 85 ? 0.055 -10.395 -4.000 1.00 95.81 85 GLY A CA 1
ATOM 674 C C . GLY A 1 85 ? -1.243 -10.019 -3.286 1.00 95.81 85 GLY A C 1
ATOM 675 O O . GLY A 1 85 ? -1.741 -10.794 -2.465 1.00 95.81 85 GLY A O 1
ATOM 676 N N . LEU A 1 86 ? -1.760 -8.826 -3.573 1.00 93.94 86 LEU A N 1
ATOM 677 C CA . LEU A 1 86 ? -3.091 -8.371 -3.155 1.00 93.94 86 LEU A CA 1
ATOM 678 C C . LEU A 1 86 ? -4.120 -8.592 -4.272 1.00 93.94 86 LEU A C 1
ATOM 680 O O . LEU A 1 86 ? -5.265 -8.939 -3.995 1.00 93.94 86 LEU A O 1
ATOM 684 N N . SER A 1 87 ? -3.688 -8.436 -5.523 1.00 91.88 87 SER A N 1
ATOM 685 C CA . SER A 1 87 ? -4.411 -8.802 -6.742 1.00 91.88 87 SER A CA 1
ATOM 686 C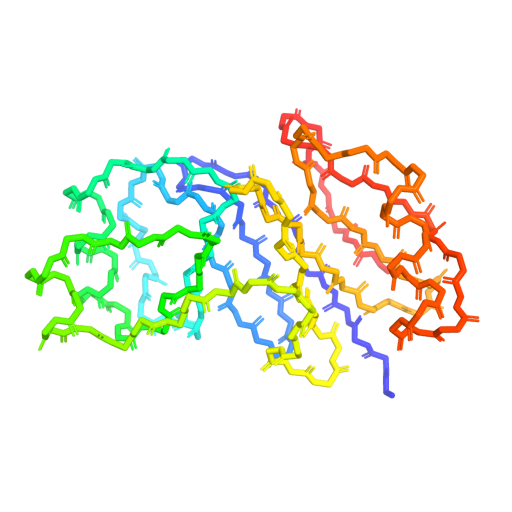 C . SER A 1 87 ? -3.404 -9.228 -7.820 1.00 91.88 87 SER A C 1
ATOM 688 O O . SER A 1 87 ? -2.199 -9.242 -7.562 1.00 91.88 87 SER A O 1
ATOM 690 N N . ASP A 1 88 ? -3.876 -9.569 -9.022 1.00 89.00 88 ASP A N 1
ATOM 691 C CA . ASP A 1 88 ? -3.003 -9.967 -10.139 1.00 89.00 88 ASP A CA 1
ATOM 692 C C . ASP A 1 88 ? -1.974 -8.876 -10.499 1.00 89.00 88 ASP A C 1
ATOM 694 O O . ASP A 1 88 ? -0.830 -9.183 -10.833 1.00 89.00 88 ASP A O 1
ATOM 698 N N . ASP A 1 89 ? -2.361 -7.605 -10.348 1.00 91.62 89 ASP A N 1
ATOM 699 C CA . ASP A 1 89 ? -1.571 -6.435 -10.750 1.00 91.62 89 ASP A CA 1
ATOM 700 C C . ASP A 1 89 ? -1.008 -5.638 -9.558 1.00 91.62 89 ASP A C 1
ATOM 702 O O . ASP A 1 89 ? -0.334 -4.625 -9.759 1.00 91.62 89 ASP A O 1
ATOM 706 N N . VAL A 1 90 ? -1.304 -6.054 -8.317 1.00 95.19 90 VAL A N 1
ATOM 707 C CA . VAL A 1 90 ? -0.881 -5.351 -7.098 1.00 95.19 90 VAL A CA 1
ATOM 708 C C . VAL A 1 90 ? -0.144 -6.283 -6.163 1.00 95.19 90 VAL A C 1
ATOM 710 O O . VAL A 1 90 ? -0.694 -7.259 -5.650 1.00 95.19 90 VAL A O 1
ATOM 713 N N . 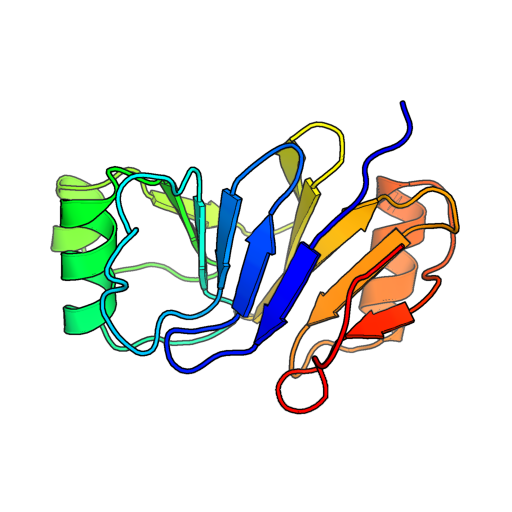TRP A 1 91 ? 1.083 -5.896 -5.843 1.00 96.31 91 TRP A N 1
ATOM 714 C CA . TRP A 1 91 ? 1.936 -6.607 -4.907 1.00 96.31 91 TRP A CA 1
ATOM 715 C C . TRP A 1 91 ? 2.413 -5.676 -3.804 1.00 96.31 91 TRP A C 1
ATOM 717 O O . TRP A 1 91 ? 2.535 -4.470 -3.983 1.00 96.31 91 TRP A O 1
ATOM 727 N N . VAL A 1 92 ? 2.706 -6.237 -2.640 1.00 95.81 92 VAL A N 1
ATOM 728 C CA . VAL A 1 92 ? 3.352 -5.524 -1.542 1.00 95.81 92 VAL A CA 1
ATOM 729 C C . VAL A 1 92 ? 4.599 -6.269 -1.112 1.00 95.81 92 VAL A C 1
ATOM 731 O O . VAL A 1 92 ? 4.632 -7.501 -1.102 1.00 95.81 92 VAL A O 1
ATOM 734 N N . ILE A 1 93 ? 5.621 -5.516 -0.725 1.00 94.62 93 ILE A N 1
ATOM 735 C CA . ILE A 1 93 ? 6.819 -6.053 -0.087 1.00 94.62 93 ILE A CA 1
ATOM 736 C C . ILE A 1 93 ? 7.010 -5.390 1.264 1.00 94.62 93 ILE A C 1
ATOM 738 O O . ILE A 1 93 ? 7.009 -4.166 1.367 1.00 94.62 93 ILE A O 1
ATOM 742 N N . ALA A 1 94 ? 7.208 -6.201 2.293 1.00 92.69 94 ALA A N 1
ATOM 743 C CA . ALA A 1 94 ? 7.602 -5.748 3.609 1.00 92.69 94 ALA A CA 1
ATOM 744 C C . ALA A 1 94 ? 9.048 -6.147 3.902 1.00 92.69 94 ALA A C 1
ATOM 746 O O . ALA A 1 94 ? 9.451 -7.294 3.699 1.00 92.69 94 ALA A O 1
ATOM 747 N N . LYS A 1 95 ? 9.829 -5.196 4.410 1.00 90.00 95 LYS A N 1
ATOM 748 C CA . LYS A 1 95 ? 11.185 -5.439 4.899 1.00 90.00 95 LYS A CA 1
ATOM 749 C C . LYS A 1 95 ? 11.522 -4.438 5.994 1.00 90.00 95 LYS A C 1
ATOM 751 O O . LYS A 1 95 ? 11.232 -3.255 5.860 1.00 90.00 95 LYS A O 1
ATOM 756 N N . ASP A 1 96 ? 12.109 -4.922 7.085 1.00 87.12 96 ASP A N 1
ATOM 757 C CA . ASP A 1 96 ? 12.586 -4.101 8.206 1.00 87.12 96 ASP A CA 1
ATOM 758 C C . ASP A 1 96 ? 11.520 -3.129 8.758 1.00 87.12 96 ASP A C 1
ATOM 760 O O . ASP A 1 96 ? 11.794 -1.976 9.085 1.00 87.12 96 ASP A O 1
ATOM 764 N N . GLY A 1 97 ? 10.267 -3.599 8.837 1.00 85.31 97 GLY A N 1
ATOM 765 C CA . GLY A 1 97 ? 9.124 -2.821 9.330 1.00 85.31 97 GLY A CA 1
ATOM 766 C C . GLY A 1 97 ? 8.601 -1.753 8.362 1.00 85.31 97 GLY A C 1
ATOM 767 O O . GLY A 1 97 ? 7.692 -1.008 8.724 1.00 85.31 97 GLY A O 1
ATOM 768 N N . LYS A 1 98 ? 9.145 -1.685 7.144 1.00 87.75 98 LYS A N 1
ATOM 769 C CA . LYS A 1 98 ? 8.689 -0.823 6.050 1.00 87.75 98 LYS A CA 1
ATOM 770 C C . LYS A 1 98 ? 7.932 -1.650 5.023 1.00 87.75 98 LYS A C 1
ATOM 772 O O . LYS A 1 98 ? 8.188 -2.846 4.891 1.00 87.75 98 LYS A O 1
ATOM 777 N N . LEU A 1 99 ? 7.035 -1.007 4.284 1.00 92.38 99 LEU A N 1
ATOM 778 C CA . LEU A 1 99 ? 6.297 -1.641 3.198 1.00 92.38 99 LEU A CA 1
ATOM 779 C C . LEU A 1 99 ? 6.323 -0.763 1.946 1.00 92.38 99 LEU A C 1
ATOM 781 O O . LEU A 1 99 ? 6.204 0.456 2.046 1.00 92.38 99 LEU A O 1
ATOM 785 N N . ALA A 1 100 ? 6.490 -1.388 0.787 1.00 93.88 100 ALA A N 1
ATOM 786 C CA . ALA A 1 100 ? 6.311 -0.766 -0.519 1.00 93.88 100 ALA A CA 1
ATOM 787 C C . ALA A 1 100 ? 5.206 -1.493 -1.290 1.00 93.88 100 ALA A C 1
ATOM 789 O O . ALA A 1 100 ? 5.003 -2.696 -1.111 1.00 93.88 100 ALA A O 1
ATOM 790 N N . ILE A 1 101 ? 4.490 -0.747 -2.124 1.00 95.50 101 ILE A N 1
ATOM 791 C CA . ILE A 1 101 ? 3.415 -1.252 -2.982 1.00 95.50 101 ILE A CA 1
ATOM 792 C C . ILE A 1 101 ? 3.935 -1.240 -4.413 1.00 95.50 101 ILE A C 1
ATOM 794 O O . ILE A 1 101 ? 4.585 -0.284 -4.815 1.00 95.50 101 ILE A O 1
ATOM 798 N N . PHE A 1 102 ? 3.648 -2.279 -5.175 1.00 95.19 102 PHE A N 1
ATOM 799 C CA . PHE A 1 102 ? 3.983 -2.396 -6.581 1.00 95.19 102 PHE A CA 1
ATOM 800 C C . PHE A 1 102 ? 2.696 -2.493 -7.382 1.00 95.19 102 PHE A C 1
ATOM 802 O O . PHE A 1 102 ? 1.824 -3.291 -7.042 1.00 95.19 102 PHE A O 1
ATOM 809 N N . LEU A 1 103 ? 2.616 -1.711 -8.450 1.00 94.56 103 LEU A N 1
ATOM 810 C CA . LEU A 1 103 ? 1.518 -1.691 -9.405 1.00 94.56 103 LEU A CA 1
ATOM 811 C C . LEU A 1 103 ? 2.076 -2.057 -10.778 1.00 94.56 103 LEU A C 1
ATOM 813 O O . LEU A 1 103 ? 3.067 -1.466 -11.212 1.00 94.56 103 LEU A O 1
ATOM 817 N N . TYR A 1 104 ? 1.456 -3.010 -11.465 1.00 92.56 104 TYR A N 1
ATOM 818 C CA . TYR A 1 104 ? 1.799 -3.290 -12.856 1.00 92.56 104 TYR A CA 1
ATOM 819 C C . TYR A 1 104 ? 1.039 -2.346 -13.798 1.00 92.56 104 TYR A C 1
ATOM 821 O O . TYR A 1 104 ? -0.181 -2.202 -13.681 1.00 92.56 104 TYR A O 1
ATOM 829 N N . THR A 1 105 ? 1.762 -1.706 -14.721 1.00 89.69 105 THR A N 1
ATOM 830 C CA . THR A 1 105 ? 1.217 -0.844 -15.788 1.00 89.69 105 THR A CA 1
ATOM 831 C C . THR A 1 105 ? 1.621 -1.393 -17.155 1.00 89.69 105 THR A C 1
ATOM 833 O O . THR A 1 105 ? 2.497 -2.253 -17.243 1.00 89.69 105 THR A O 1
ATOM 836 N N . GLU A 1 106 ? 1.040 -0.879 -18.241 1.00 87.00 106 GLU A N 1
ATOM 837 C CA . GLU A 1 106 ? 1.450 -1.281 -19.598 1.00 87.00 106 GLU A CA 1
ATOM 838 C C . GLU A 1 106 ? 2.895 -0.893 -19.936 1.00 87.00 106 GLU A C 1
ATOM 840 O O . GLU A 1 106 ? 3.524 -1.527 -20.781 1.00 87.00 106 GLU A O 1
ATOM 845 N N . GLU A 1 107 ? 3.417 0.152 -19.297 1.00 88.25 107 GLU A N 1
ATOM 846 C CA . GLU A 1 107 ? 4.781 0.639 -19.510 1.00 88.25 107 GLU A CA 1
ATOM 847 C C . GLU A 1 107 ? 5.792 0.015 -18.533 1.00 88.25 107 GLU A C 1
ATOM 849 O O . GLU A 1 107 ? 6.980 0.338 -18.581 1.00 88.25 107 GLU A O 1
ATOM 854 N N . GLY A 1 108 ? 5.322 -0.868 -17.650 1.00 91.25 108 GLY A N 1
ATOM 855 C CA . GLY A 1 108 ? 6.130 -1.628 -16.705 1.00 91.25 108 GLY A CA 1
ATOM 856 C C . GLY A 1 108 ? 5.763 -1.391 -15.234 1.00 91.25 108 GLY A C 1
ATOM 857 O O . GLY A 1 108 ? 4.860 -0.611 -14.913 1.00 91.25 108 GLY A O 1
ATOM 858 N N . PRO A 1 109 ? 6.450 -2.076 -14.308 1.00 93.88 109 PRO A N 1
ATOM 859 C CA . PRO A 1 109 ? 6.166 -1.993 -12.880 1.00 93.88 109 PRO A CA 1
ATOM 860 C C . PRO A 1 109 ? 6.466 -0.615 -12.279 1.00 93.88 109 PRO A C 1
ATOM 862 O O . PRO A 1 109 ? 7.515 -0.018 -12.530 1.00 93.88 109 PRO A O 1
ATOM 865 N N . VAL A 1 110 ? 5.573 -0.148 -11.410 1.00 93.94 110 VAL A N 1
ATOM 866 C CA . VAL A 1 110 ? 5.716 1.087 -10.632 1.00 93.94 110 VAL A CA 1
ATOM 867 C C . VAL A 1 110 ? 5.706 0.756 -9.150 1.00 93.94 110 VAL A C 1
ATOM 869 O O . VAL A 1 110 ? 4.840 0.017 -8.685 1.00 93.94 110 VAL A O 1
ATOM 872 N N . ALA A 1 111 ? 6.643 1.319 -8.389 1.00 94.06 111 ALA A N 1
ATOM 873 C CA . ALA A 1 111 ? 6.674 1.167 -6.938 1.00 94.06 111 ALA A CA 1
ATOM 874 C C . ALA A 1 111 ? 6.210 2.448 -6.239 1.00 94.06 111 ALA A C 1
ATOM 876 O O . ALA A 1 111 ? 6.681 3.536 -6.546 1.00 94.06 111 ALA A O 1
ATOM 877 N N . ILE A 1 112 ? 5.343 2.321 -5.240 1.00 92.44 112 ILE A N 1
ATOM 878 C CA . ILE A 1 112 ? 4.995 3.378 -4.290 1.00 92.44 112 ILE A CA 1
ATOM 879 C C . ILE A 1 112 ? 5.693 3.051 -2.975 1.00 92.44 112 ILE A C 1
ATOM 881 O O . ILE A 1 112 ? 5.392 2.051 -2.315 1.00 92.44 112 ILE A O 1
ATOM 885 N N . ALA A 1 113 ? 6.651 3.892 -2.604 1.00 89.62 113 ALA A N 1
ATOM 886 C CA . ALA A 1 113 ? 7.516 3.674 -1.456 1.00 89.62 113 ALA A CA 1
ATOM 887 C C . ALA A 1 113 ? 7.992 5.011 -0.882 1.00 89.62 113 ALA A C 1
ATOM 889 O O . ALA A 1 113 ? 8.219 5.964 -1.618 1.00 89.62 113 ALA A O 1
ATOM 890 N N . ASP A 1 114 ? 8.159 5.080 0.436 1.00 81.31 114 ASP A N 1
ATOM 891 C CA . ASP A 1 114 ? 8.688 6.274 1.101 1.00 81.31 114 ASP A CA 1
ATOM 892 C C . ASP A 1 114 ? 10.215 6.162 1.256 1.00 81.31 114 ASP A C 1
ATOM 894 O O . ASP A 1 114 ? 10.976 6.499 0.352 1.00 81.31 114 ASP A O 1
ATOM 898 N N . ASP A 1 115 ? 10.668 5.575 2.363 1.00 79.75 115 ASP A N 1
ATOM 899 C CA . ASP A 1 115 ? 12.084 5.367 2.671 1.00 79.75 115 ASP A CA 1
ATOM 900 C C . ASP A 1 115 ? 12.501 3.905 2.420 1.00 79.75 115 ASP A C 1
ATOM 902 O O . ASP A 1 115 ? 12.946 3.198 3.326 1.00 79.75 115 ASP A O 1
ATOM 906 N N . PHE A 1 116 ? 12.276 3.400 1.206 1.00 86.75 116 PHE A N 1
ATOM 907 C CA . PHE A 1 116 ? 12.644 2.032 0.819 1.00 86.75 116 PHE A CA 1
ATOM 908 C C . PHE A 1 116 ? 13.847 2.067 -0.142 1.00 86.75 116 PHE A C 1
ATOM 910 O O . PHE A 1 116 ? 13.805 2.830 -1.108 1.00 86.75 116 PHE A O 1
ATOM 917 N N . PRO A 1 117 ? 14.925 1.287 0.085 1.00 88.88 117 PRO A N 1
ATOM 918 C CA . PRO A 1 117 ? 16.096 1.324 -0.790 1.00 88.88 117 PRO A CA 1
ATOM 919 C C . PRO A 1 117 ? 15.755 0.912 -2.228 1.00 88.88 117 PRO A C 1
ATOM 921 O O . PRO A 1 117 ? 15.228 -0.179 -2.447 1.00 88.88 117 PRO A O 1
ATOM 924 N N . GLU A 1 118 ? 16.104 1.747 -3.210 1.00 90.12 118 GLU A N 1
ATOM 925 C CA . GLU A 1 118 ? 15.761 1.522 -4.625 1.00 90.12 118 GLU A CA 1
ATOM 926 C C . GLU A 1 118 ? 16.330 0.203 -5.169 1.00 90.12 118 GLU A C 1
ATOM 928 O O . GLU A 1 118 ? 15.619 -0.534 -5.839 1.00 90.12 118 GLU A O 1
ATOM 933 N N . GLU A 1 119 ? 17.555 -0.181 -4.788 1.00 91.94 119 GLU A N 1
ATOM 934 C CA . GLU A 1 119 ? 18.138 -1.478 -5.179 1.00 91.94 119 GLU A CA 1
ATOM 935 C C . GLU A 1 119 ? 17.279 -2.672 -4.720 1.00 91.94 119 GLU A C 1
ATOM 937 O O . GLU A 1 119 ? 17.193 -3.694 -5.403 1.00 91.94 119 GLU A O 1
ATOM 942 N N . MET A 1 120 ? 16.631 -2.557 -3.556 1.00 92.38 120 MET A N 1
ATOM 943 C CA . MET A 1 120 ? 15.732 -3.601 -3.066 1.00 92.38 120 MET A CA 1
ATOM 944 C C . MET A 1 120 ? 14.412 -3.600 -3.827 1.00 92.38 120 MET A C 1
ATOM 946 O O . MET A 1 120 ? 13.877 -4.676 -4.086 1.00 92.38 120 MET A O 1
ATOM 950 N N . LEU A 1 121 ? 13.904 -2.421 -4.194 1.00 94.12 121 LEU A N 1
ATOM 951 C CA . LEU A 1 121 ? 12.695 -2.308 -5.002 1.00 94.12 121 LEU A CA 1
ATOM 952 C C . LEU A 1 121 ? 12.909 -2.915 -6.396 1.00 94.12 121 LEU A C 1
ATOM 954 O O . LEU A 1 121 ? 12.070 -3.682 -6.852 1.00 94.12 121 LEU A O 1
ATOM 958 N N . GLU A 1 122 ? 14.055 -2.660 -7.027 1.00 94.75 122 GLU A N 1
ATOM 959 C CA . GLU A 1 122 ? 14.423 -3.244 -8.325 1.00 94.75 122 GLU A CA 1
ATOM 960 C C . GLU A 1 122 ? 14.508 -4.772 -8.263 1.00 94.75 122 GLU A C 1
ATOM 962 O O . GLU A 1 122 ? 13.908 -5.469 -9.077 1.00 94.75 122 GLU A O 1
ATOM 967 N N . LYS A 1 123 ? 15.196 -5.313 -7.248 1.00 94.38 123 LYS A N 1
ATOM 968 C CA . LYS A 1 123 ? 15.269 -6.767 -7.024 1.00 94.38 123 LYS A CA 1
ATOM 969 C C . LYS A 1 123 ? 13.889 -7.384 -6.791 1.00 94.38 123 LYS A C 1
ATOM 971 O O . LYS A 1 123 ? 13.639 -8.501 -7.233 1.00 94.38 123 LYS A O 1
ATOM 976 N N . ALA A 1 124 ? 13.008 -6.680 -6.082 1.00 93.69 124 ALA A N 1
ATOM 977 C CA . ALA A 1 124 ? 11.643 -7.133 -5.848 1.00 93.69 124 ALA A CA 1
ATOM 978 C C . ALA A 1 124 ? 10.800 -7.090 -7.129 1.00 93.69 124 ALA A C 1
ATOM 980 O O . ALA A 1 124 ? 10.052 -8.028 -7.380 1.00 93.69 124 ALA A O 1
ATOM 981 N N . SER A 1 125 ? 10.954 -6.051 -7.952 1.00 95.31 125 SER A N 1
ATOM 982 C CA . SER A 1 125 ? 10.284 -5.945 -9.250 1.00 95.31 125 SER A CA 1
ATOM 983 C C . SER A 1 125 ? 10.685 -7.080 -10.185 1.00 95.31 125 SER A C 1
ATOM 985 O O . SER A 1 125 ? 9.815 -7.753 -10.729 1.00 95.31 125 SER A O 1
ATOM 987 N N . ASP A 1 126 ? 11.985 -7.357 -10.301 1.00 95.19 126 ASP A N 1
ATOM 988 C CA . ASP A 1 126 ? 12.496 -8.470 -11.106 1.00 95.19 126 ASP A CA 1
ATOM 989 C C . ASP A 1 126 ? 11.974 -9.820 -10.589 1.00 95.19 126 ASP A C 1
ATOM 991 O O . ASP A 1 126 ? 11.569 -10.682 -11.361 1.00 95.19 126 ASP A O 1
ATOM 995 N N . TYR A 1 127 ? 11.882 -9.986 -9.267 1.00 93.62 127 TYR A N 1
ATOM 996 C CA . TYR A 1 127 ? 11.320 -11.196 -8.669 1.00 93.62 127 TYR A CA 1
ATOM 997 C C . TYR A 1 127 ? 9.816 -11.375 -8.940 1.00 93.62 127 TYR A C 1
ATOM 999 O O . TYR A 1 127 ? 9.368 -12.498 -9.165 1.00 93.62 127 TYR A O 1
ATOM 1007 N N . VAL A 1 128 ? 9.027 -10.297 -8.873 1.00 93.31 128 VAL A N 1
ATOM 1008 C CA . VAL A 1 128 ? 7.560 -10.349 -9.006 1.00 93.31 128 VAL A CA 1
ATOM 1009 C C . VAL A 1 128 ? 7.125 -10.374 -10.470 1.00 93.31 128 VAL A C 1
ATOM 1011 O O . VAL A 1 128 ? 6.273 -11.180 -10.840 1.00 93.31 128 VAL A O 1
ATOM 1014 N N . TYR A 1 129 ? 7.705 -9.504 -11.294 1.00 92.19 129 TYR A N 1
ATOM 1015 C CA . TYR A 1 129 ? 7.273 -9.262 -12.671 1.00 92.19 129 TYR A CA 1
ATOM 1016 C C . TYR A 1 129 ? 8.275 -9.755 -13.722 1.00 92.19 129 TYR A C 1
ATOM 1018 O O . TYR A 1 129 ? 7.923 -9.827 -14.894 1.00 92.19 129 T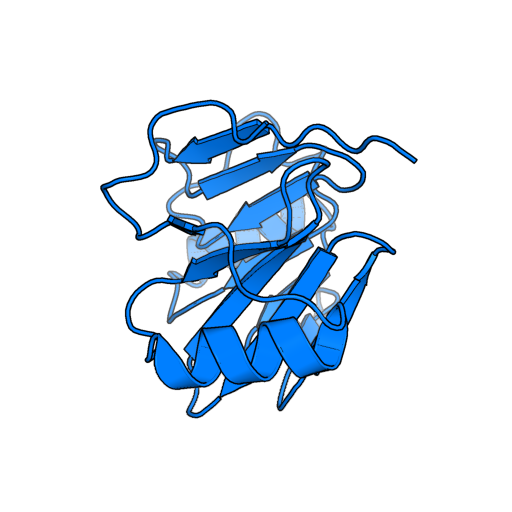YR A O 1
ATOM 1026 N N . GLY A 1 130 ? 9.513 -10.097 -13.344 1.00 94.06 130 GLY A N 1
ATOM 1027 C CA . GLY A 1 130 ? 10.582 -10.388 -14.312 1.00 94.06 130 GLY A CA 1
ATOM 1028 C C . GLY A 1 130 ? 11.055 -9.149 -15.078 1.00 94.06 130 GLY A C 1
ATOM 1029 O O . GLY A 1 130 ? 11.622 -9.270 -16.164 1.00 94.06 130 GLY A O 1
ATOM 1030 N N . GLU A 1 131 ? 10.774 -7.957 -14.545 1.00 93.50 131 GLU A N 1
ATOM 1031 C CA . GLU A 1 131 ? 11.000 -6.668 -15.192 1.00 93.50 131 GLU A CA 1
ATOM 1032 C C . GLU A 1 131 ? 11.582 -5.649 -14.202 1.00 93.50 131 GLU A C 1
ATOM 1034 O O . GLU A 1 131 ? 11.298 -5.678 -13.001 1.00 93.50 131 GLU A O 1
ATOM 1039 N N . LYS A 1 132 ? 12.381 -4.707 -14.718 1.00 93.25 132 LYS A N 1
ATOM 1040 C CA . LYS A 1 132 ? 12.884 -3.566 -13.938 1.00 93.25 132 LYS A CA 1
ATOM 1041 C C . LYS A 1 132 ? 11.770 -2.577 -13.633 1.00 93.25 132 LYS A C 1
ATOM 1043 O O . LYS A 1 132 ? 10.818 -2.468 -14.403 1.00 93.25 132 LYS A O 1
ATOM 104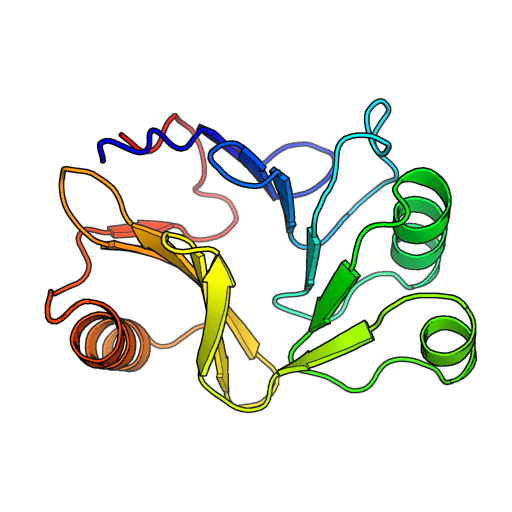8 N N . LEU A 1 133 ? 11.937 -1.806 -12.562 1.00 93.62 133 LEU A N 1
ATOM 1049 C CA . LEU A 1 133 ? 11.015 -0.715 -12.278 1.00 93.62 133 LEU A CA 1
ATOM 1050 C C . LEU A 1 133 ? 11.091 0.337 -13.372 1.00 93.62 133 LEU A C 1
ATOM 1052 O O . LEU A 1 133 ? 12.165 0.781 -13.781 1.00 93.62 133 LEU A O 1
ATOM 1056 N N . ARG A 1 134 ? 9.918 0.780 -13.807 1.00 92.44 134 ARG A N 1
ATOM 1057 C CA . ARG A 1 134 ? 9.792 1.975 -14.627 1.00 92.44 134 ARG A CA 1
ATOM 1058 C C . ARG A 1 134 ? 10.022 3.222 -13.779 1.00 92.44 134 ARG A C 1
ATOM 1060 O O . ARG A 1 134 ? 10.753 4.121 -14.186 1.00 92.44 134 ARG A O 1
ATOM 1067 N N . GLU A 1 135 ? 9.381 3.282 -12.614 1.00 91.38 135 GLU A N 1
ATOM 1068 C CA . GLU A 1 135 ? 9.453 4.434 -11.719 1.00 91.38 135 GLU A CA 1
ATOM 1069 C C . GLU A 1 135 ? 9.188 4.075 -10.251 1.00 91.38 135 GLU A C 1
ATOM 1071 O O . GLU A 1 135 ? 8.558 3.066 -9.920 1.00 91.38 135 GLU A O 1
ATOM 1076 N N . VAL A 1 136 ? 9.673 4.951 -9.366 1.00 91.00 136 VAL A N 1
ATOM 1077 C CA . VAL A 1 136 ? 9.406 4.919 -7.925 1.00 91.00 136 VAL A CA 1
ATOM 1078 C C . VAL A 1 136 ? 8.725 6.221 -7.516 1.00 91.00 136 VAL A C 1
ATOM 1080 O O . VAL A 1 136 ? 9.320 7.300 -7.553 1.00 91.00 136 VAL A O 1
ATOM 1083 N N . LEU A 1 137 ? 7.481 6.108 -7.073 1.00 89.25 137 LEU A N 1
ATOM 1084 C CA . LEU A 1 137 ? 6.660 7.196 -6.572 1.00 89.25 137 LEU A CA 1
ATOM 1085 C C . LEU A 1 137 ? 6.878 7.362 -5.067 1.00 89.25 137 LEU A C 1
ATOM 1087 O O . LEU A 1 137 ? 6.459 6.530 -4.257 1.00 89.25 137 LEU A O 1
ATOM 1091 N N . LYS A 1 138 ? 7.529 8.468 -4.698 1.00 84.12 138 LYS A N 1
ATOM 1092 C CA . LYS A 1 138 ? 7.778 8.851 -3.302 1.00 84.12 138 LYS A CA 1
ATOM 1093 C C . LYS A 1 138 ? 6.678 9.773 -2.785 1.00 84.12 138 LYS A C 1
ATOM 1095 O O . LYS A 1 138 ? 6.226 10.662 -3.510 1.00 84.12 138 LYS A O 1
ATOM 1100 N N . LYS A 1 139 ? 6.284 9.603 -1.517 1.00 71.25 139 LYS A N 1
ATOM 1101 C CA . LYS A 1 139 ? 5.359 10.520 -0.820 1.00 71.25 139 LYS A CA 1
ATOM 1102 C C . LYS A 1 139 ? 5.828 11.970 -0.957 1.00 71.25 139 LYS A C 1
ATOM 1104 O O . LYS A 1 139 ? 7.017 12.257 -0.846 1.00 71.25 139 LYS A O 1
ATOM 1109 N N . GLY A 1 140 ? 4.897 12.883 -1.214 1.00 66.19 140 GLY A N 1
ATOM 1110 C CA . GLY A 1 140 ? 5.165 14.296 -1.489 1.00 66.19 140 GLY A CA 1
ATOM 1111 C C . GLY A 1 140 ? 5.470 14.622 -2.956 1.00 66.19 140 GLY A C 1
ATOM 1112 O O . GLY A 1 140 ? 5.393 15.791 -3.322 1.00 66.19 140 GLY A O 1
ATOM 1113 N N . ASN A 1 141 ? 5.749 13.619 -3.801 1.00 67.75 141 ASN A N 1
ATOM 1114 C CA . ASN A 1 141 ? 5.972 13.777 -5.246 1.00 67.75 141 ASN A CA 1
ATOM 1115 C C . ASN A 1 141 ? 4.886 13.098 -6.101 1.00 67.75 141 ASN A C 1
ATOM 1117 O O . ASN A 1 141 ? 5.013 13.025 -7.322 1.00 67.75 141 ASN A O 1
ATOM 1121 N N . ILE A 1 142 ? 3.813 12.602 -5.479 1.00 75.12 142 ILE A N 1
ATOM 1122 C CA . ILE A 1 142 ? 2.713 11.927 -6.173 1.00 75.12 142 ILE A CA 1
ATOM 1123 C C . ILE A 1 142 ? 1.719 12.980 -6.669 1.00 75.12 142 ILE A C 1
ATOM 1125 O O . ILE A 1 142 ? 0.850 13.442 -5.930 1.00 75.12 142 ILE A O 1
ATOM 1129 N N . GLY A 1 143 ? 1.856 13.363 -7.937 1.00 49.19 143 GLY A N 1
ATOM 1130 C CA . GLY A 1 143 ? 0.981 14.326 -8.599 1.00 49.19 143 GLY A CA 1
ATOM 1131 C C . GLY A 1 143 ? 0.676 13.938 -10.042 1.00 49.19 143 GLY A C 1
ATOM 1132 O O . GLY A 1 143 ? 1.228 14.538 -10.957 1.00 49.19 143 GLY A O 1
ATOM 1133 N N . GLY A 1 144 ? -0.214 12.964 -10.262 1.00 56.75 144 GLY A N 1
ATOM 1134 C CA . GLY A 1 144 ? -0.707 12.618 -11.602 1.00 56.75 144 GLY A CA 1
ATOM 1135 C C . GLY A 1 144 ? -1.062 11.142 -11.786 1.00 56.75 144 GLY A C 1
ATOM 1136 O O . GLY A 1 144 ? -0.664 10.300 -10.992 1.00 56.75 144 GLY A O 1
ATOM 1137 N N . ARG A 1 145 ? -1.828 10.847 -12.850 1.00 52.28 145 ARG A N 1
ATOM 1138 C CA . ARG A 1 145 ? -2.165 9.478 -13.283 1.00 52.28 145 ARG A CA 1
ATOM 1139 C C . ARG A 1 145 ? -0.895 8.689 -13.597 1.00 52.28 145 ARG A C 1
ATOM 1141 O O . ARG A 1 145 ? -0.017 9.215 -14.276 1.00 52.28 145 ARG A O 1
ATOM 1148 N N . VAL A 1 146 ? -0.865 7.432 -13.170 1.00 57.50 146 VAL A N 1
ATOM 1149 C CA . VAL A 1 146 ? 0.202 6.482 -13.486 1.00 57.50 146 VAL A CA 1
ATOM 1150 C C . VAL A 1 146 ? -0.329 5.621 -14.632 1.00 57.50 146 VAL A C 1
ATOM 1152 O O . VAL A 1 146 ? -1.219 4.796 -14.430 1.00 57.50 146 VAL A O 1
ATOM 1155 N N . PHE A 1 147 ? 0.106 5.932 -15.856 1.00 55.25 147 PHE A N 1
ATOM 1156 C CA . PHE A 1 147 ? -0.321 5.228 -17.072 1.00 55.25 147 PHE A CA 1
ATOM 1157 C C . PHE A 1 147 ? 0.458 3.943 -17.269 1.00 55.25 147 PHE A C 1
ATOM 1159 O O . PHE A 1 147 ? 1.693 4.040 -17.155 1.00 55.25 147 PHE A O 1
#